Protein AF-A0A0L0FHL1-F1 (afdb_monomer_lite)

pLDDT: mean 70.88, std 12.71, range [28.7, 87.38]

Organism: NCBI:txid667725

Radius of gyration: 12.43 Å; chains: 1; bounding box: 27×31×32 Å

InterPro domains:
  IPR004861 Atypical dual-specificity phosphatase Siw14-like [PF03162] (15-85)
  IPR029021 Protein-tyrosine phosphatase-like [G3DSA:3.90.190.10] (8-77)
  IPR029021 Protein-tyrosine phosphatase-like [SSF52799] (15-74)

Structure (mmCIF, N/CA/C/O backbone):
data_AF-A0A0L0FHL1-F1
#
_entry.id   AF-A0A0L0FHL1-F1
#
loop_
_atom_site.group_PDB
_atom_site.id
_atom_site.type_symbol
_atom_site.label_atom_id
_atom_site.label_alt_id
_atom_site.label_comp_id
_atom_site.label_asym_id
_atom_site.label_entity_id
_atom_site.label_seq_id
_atom_site.pdbx_PDB_ins_code
_atom_site.Cartn_x
_atom_site.Cartn_y
_atom_site.Cartn_z
_atom_site.occupancy
_atom_site.B_iso_or_equiv
_atom_site.auth_seq_id
_atom_site.auth_comp_id
_atom_site.auth_asym_id
_atom_site.auth_atom_id
_atom_site.pdbx_PDB_model_num
ATOM 1 N N . HIS A 1 1 ? 2.158 -21.658 -1.635 1.00 28.70 1 HIS A N 1
ATOM 2 C CA . HIS A 1 1 ? 2.577 -21.082 -0.340 1.00 28.70 1 HIS A CA 1
ATOM 3 C C . HIS A 1 1 ? 3.519 -19.924 -0.658 1.00 28.70 1 HIS A C 1
ATOM 5 O O . HIS A 1 1 ? 4.707 -20.141 -0.835 1.00 28.70 1 HIS A O 1
ATOM 11 N N . CYS A 1 2 ? 2.982 -18.723 -0.892 1.00 30.52 2 CYS A N 1
ATOM 12 C CA . CYS A 1 2 ? 3.796 -17.570 -1.283 1.00 30.52 2 CYS A CA 1
ATOM 13 C C . CYS A 1 2 ? 4.508 -17.034 -0.038 1.00 30.52 2 CYS A C 1
ATOM 15 O O . CYS A 1 2 ? 3.923 -16.292 0.755 1.00 30.52 2 CYS A O 1
ATOM 17 N N . HIS A 1 3 ? 5.749 -17.475 0.158 1.00 35.56 3 HIS A N 1
ATOM 18 C CA . HIS A 1 3 ? 6.728 -16.746 0.951 1.00 35.56 3 HIS A CA 1
ATOM 19 C C . HIS A 1 3 ? 6.949 -15.423 0.212 1.00 35.56 3 HIS A C 1
ATOM 21 O O . HIS A 1 3 ? 7.643 -15.374 -0.798 1.00 35.56 3 HIS A O 1
ATOM 27 N N . ILE A 1 4 ? 6.239 -14.372 0.625 1.00 47.03 4 ILE A N 1
ATOM 28 C CA . ILE A 1 4 ? 6.574 -13.023 0.180 1.00 47.03 4 ILE A CA 1
ATOM 29 C C . ILE A 1 4 ? 7.868 -12.704 0.914 1.00 47.03 4 ILE A C 1
ATOM 31 O O . ILE A 1 4 ? 7.844 -12.436 2.116 1.00 47.03 4 ILE A O 1
ATOM 35 N N . ASP A 1 5 ? 8.990 -12.834 0.213 1.00 43.16 5 ASP A N 1
ATOM 36 C CA . ASP A 1 5 ? 10.252 -12.288 0.679 1.00 43.16 5 ASP A CA 1
ATOM 37 C C . ASP A 1 5 ? 10.035 -10.797 0.921 1.00 43.16 5 ASP A C 1
ATOM 39 O O . ASP A 1 5 ? 9.804 -10.023 -0.007 1.00 43.16 5 ASP A O 1
ATOM 43 N N . TYR A 1 6 ? 10.122 -10.390 2.185 1.00 47.12 6 TYR A N 1
ATOM 44 C CA . TYR A 1 6 ? 10.121 -8.986 2.602 1.00 47.12 6 TYR A CA 1
ATOM 45 C C . TYR A 1 6 ? 11.390 -8.233 2.134 1.00 47.12 6 TYR A C 1
ATOM 47 O O . TYR A 1 6 ? 11.619 -7.098 2.543 1.00 47.12 6 TYR A O 1
ATOM 55 N N . GLY A 1 7 ? 12.230 -8.864 1.304 1.00 50.28 7 GLY A N 1
ATOM 56 C CA . GLY A 1 7 ? 13.434 -8.296 0.705 1.00 50.28 7 GLY A CA 1
ATOM 57 C C . GLY A 1 7 ? 13.203 -7.644 -0.665 1.00 50.28 7 GLY A C 1
ATOM 58 O O . GLY A 1 7 ? 12.072 -7.438 -1.103 1.00 50.28 7 GLY A O 1
ATOM 59 N N . HIS A 1 8 ? 14.317 -7.359 -1.350 1.00 52.97 8 HIS A N 1
ATOM 60 C CA . HIS A 1 8 ? 14.504 -6.597 -2.604 1.00 52.97 8 HIS A CA 1
ATOM 61 C C . HIS A 1 8 ? 13.546 -6.866 -3.796 1.00 52.97 8 HIS A C 1
ATOM 63 O O . HIS A 1 8 ? 13.666 -6.195 -4.817 1.00 52.97 8 HIS A O 1
ATOM 69 N N . ASN A 1 9 ? 12.609 -7.819 -3.716 1.00 55.88 9 ASN A N 1
ATOM 70 C CA . ASN A 1 9 ? 11.802 -8.303 -4.843 1.00 55.88 9 ASN A CA 1
ATOM 71 C C . ASN A 1 9 ? 10.280 -8.249 -4.624 1.00 55.88 9 ASN A C 1
ATOM 73 O O . ASN A 1 9 ? 9.541 -8.872 -5.386 1.00 55.88 9 ASN A O 1
ATOM 77 N N . VAL A 1 10 ? 9.785 -7.494 -3.636 1.00 62.53 10 VAL A N 1
ATOM 78 C CA . VAL A 1 10 ? 8.351 -7.480 -3.278 1.00 62.53 10 VAL A CA 1
ATOM 79 C C . VAL A 1 10 ? 7.410 -7.088 -4.435 1.00 62.53 10 VAL A C 1
ATOM 81 O O . VAL A 1 10 ? 6.244 -7.455 -4.409 1.00 62.53 10 VAL A O 1
ATOM 84 N N . LEU A 1 11 ? 7.897 -6.388 -5.470 1.00 66.81 11 LEU A N 1
ATOM 85 C CA . LEU A 1 11 ? 7.107 -5.938 -6.632 1.00 66.81 11 LEU A CA 1
ATOM 86 C C . LEU A 1 11 ? 7.439 -6.673 -7.943 1.00 66.81 11 LEU A C 1
ATOM 88 O O . LEU A 1 11 ? 6.917 -6.320 -8.999 1.00 66.81 11 LEU A O 1
ATOM 92 N N . SER A 1 12 ? 8.311 -7.686 -7.915 1.00 64.62 12 SER A N 1
ATOM 93 C CA . SER A 1 12 ? 8.821 -8.326 -9.140 1.00 64.62 12 SER A CA 1
ATOM 94 C C . SER A 1 12 ? 7.725 -8.991 -9.987 1.00 64.62 12 SER A C 1
ATOM 96 O O . SER A 1 12 ? 7.850 -9.017 -11.216 1.00 64.62 12 SER A O 1
ATOM 98 N N . ASN A 1 13 ? 6.658 -9.458 -9.326 1.00 59.47 13 ASN A N 1
ATOM 99 C CA . ASN A 1 13 ? 5.513 -10.174 -9.895 1.00 59.47 13 ASN A CA 1
ATOM 100 C C . ASN A 1 13 ? 4.329 -9.267 -10.291 1.00 59.47 13 ASN A C 1
ATOM 102 O O . ASN A 1 13 ? 3.311 -9.778 -10.750 1.00 59.47 13 ASN A O 1
ATOM 106 N N . THR A 1 14 ? 4.437 -7.943 -10.132 1.00 65.19 14 THR A N 1
ATOM 107 C CA . THR A 1 14 ? 3.354 -6.980 -10.438 1.00 65.19 14 THR A CA 1
ATOM 108 C C . THR A 1 14 ? 3.482 -6.365 -11.839 1.00 65.19 14 THR A C 1
ATOM 110 O O . THR A 1 14 ? 3.018 -5.259 -12.111 1.00 65.19 14 THR A O 1
ATOM 113 N N . ASP A 1 15 ? 4.164 -7.074 -12.735 1.00 67.31 15 ASP A N 1
ATOM 114 C CA . ASP A 1 15 ? 4.335 -6.680 -14.128 1.00 67.31 15 ASP A CA 1
ATOM 115 C C . ASP A 1 15 ? 3.018 -6.838 -14.891 1.00 67.31 15 ASP A C 1
ATOM 117 O O . ASP A 1 15 ? 2.377 -7.891 -14.808 1.00 67.31 15 ASP A O 1
ATOM 121 N N . ARG A 1 16 ? 2.644 -5.834 -15.694 1.00 65.75 16 ARG A N 1
ATOM 122 C CA . ARG A 1 16 ? 1.448 -5.914 -16.537 1.00 65.75 16 ARG A CA 1
ATOM 123 C C . ARG A 1 16 ? 1.406 -7.141 -17.444 1.00 65.75 16 ARG A C 1
ATOM 125 O O . ARG A 1 16 ? 0.330 -7.649 -17.745 1.00 65.75 16 ARG A O 1
ATOM 132 N N . ARG A 1 17 ? 2.572 -7.637 -17.856 1.00 69.69 17 ARG A N 1
ATOM 133 C CA . ARG A 1 17 ? 2.715 -8.817 -18.722 1.00 69.69 17 ARG A CA 1
ATOM 134 C C . ARG A 1 17 ? 2.310 -10.124 -18.043 1.00 69.69 17 ARG A C 1
ATOM 136 O O . ARG A 1 17 ? 2.047 -11.099 -18.735 1.00 69.69 17 ARG A O 1
ATOM 143 N N . ASN A 1 18 ? 2.253 -10.142 -16.714 1.00 68.56 18 ASN A N 1
ATOM 144 C CA . ASN A 1 18 ? 1.848 -11.309 -15.939 1.00 68.56 18 ASN A CA 1
ATOM 145 C C . ASN A 1 18 ? 0.336 -11.350 -15.665 1.00 68.56 18 ASN A C 1
ATOM 147 O O . ASN A 1 18 ? -0.125 -12.292 -15.024 1.00 68.56 18 ASN A O 1
ATOM 151 N N . HIS A 1 19 ? -0.445 -10.359 -16.112 1.00 69.19 19 HIS A N 1
ATOM 152 C CA . HIS A 1 19 ? -1.879 -10.329 -15.836 1.00 69.19 19 HIS A CA 1
ATOM 153 C C . HIS A 1 19 ? -2.671 -11.403 -16.597 1.00 69.19 19 HIS A C 1
ATOM 155 O O . HIS A 1 19 ? -2.391 -11.656 -17.769 1.00 69.19 19 HIS A O 1
ATOM 161 N N . PRO A 1 20 ? -3.715 -11.974 -15.960 1.00 68.31 20 PRO A N 1
ATOM 162 C CA . PRO A 1 20 ? -4.216 -11.661 -14.612 1.00 68.31 20 PRO A CA 1
ATOM 163 C C . PRO A 1 20 ? -3.387 -12.311 -13.483 1.00 68.31 20 PRO A C 1
ATOM 165 O O . PRO A 1 20 ? -3.080 -13.497 -13.529 1.00 68.31 20 PRO A O 1
ATOM 168 N N . VAL A 1 21 ? -3.071 -11.541 -12.430 1.00 68.94 21 VAL A N 1
ATOM 169 C CA . VAL A 1 21 ? -2.342 -12.024 -11.237 1.00 68.94 21 VAL A CA 1
ATOM 170 C C . VAL A 1 21 ? -3.252 -11.918 -10.022 1.00 68.94 21 VAL A C 1
ATOM 172 O O . VAL A 1 21 ? -3.775 -10.842 -9.739 1.00 68.94 21 VAL A O 1
ATOM 175 N N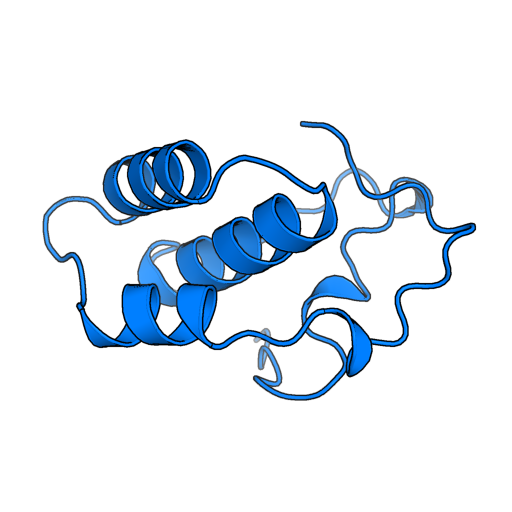 . LEU A 1 22 ? -3.402 -13.012 -9.273 1.00 71.38 22 LEU A N 1
ATOM 176 C CA . LEU A 1 22 ? -4.070 -13.005 -7.973 1.00 71.38 22 LEU A CA 1
ATOM 177 C C . LEU A 1 22 ? -3.027 -12.912 -6.855 1.00 71.38 22 LEU A C 1
ATOM 179 O O . LEU A 1 22 ? -2.301 -13.870 -6.589 1.00 71.38 22 LEU A O 1
ATOM 183 N N . ILE A 1 23 ? -2.980 -11.772 -6.166 1.00 71.94 23 ILE A N 1
ATOM 184 C CA . ILE A 1 23 ? -2.156 -11.599 -4.966 1.00 71.94 23 ILE A CA 1
ATOM 185 C C . ILE A 1 23 ? -3.017 -11.941 -3.752 1.00 71.94 23 ILE A C 1
ATOM 187 O O . ILE A 1 23 ? -4.009 -11.271 -3.472 1.00 71.94 23 ILE A O 1
ATOM 191 N N . HIS A 1 24 ? -2.638 -12.976 -3.004 1.00 69.81 24 HIS A N 1
ATOM 192 C CA . HIS A 1 24 ? -3.336 -13.341 -1.776 1.00 69.81 24 HIS A CA 1
ATOM 193 C C . HIS A 1 24 ? -2.361 -13.730 -0.661 1.00 69.81 24 HIS A C 1
ATOM 195 O O . HIS A 1 24 ? -1.252 -14.212 -0.886 1.00 69.81 24 HIS A O 1
ATOM 201 N N . CYS A 1 25 ? -2.796 -13.538 0.581 1.00 69.81 25 CYS A N 1
ATOM 202 C CA . CYS A 1 25 ? -2.169 -14.142 1.753 1.00 69.81 25 CYS A CA 1
ATOM 203 C C . CYS A 1 25 ? -3.224 -14.930 2.537 1.00 69.81 25 CYS A C 1
ATOM 205 O O . CYS A 1 25 ? -4.397 -14.881 2.178 1.00 69.81 25 CYS A O 1
ATOM 207 N N . ASN A 1 26 ? -2.847 -15.618 3.623 1.00 65.69 26 ASN A N 1
ATOM 208 C CA . ASN A 1 26 ? -3.777 -16.472 4.385 1.00 65.69 26 ASN A CA 1
ATOM 209 C C . ASN A 1 26 ? -5.108 -15.789 4.741 1.00 65.69 26 ASN A C 1
ATOM 211 O O . ASN A 1 26 ? -6.137 -16.448 4.760 1.00 65.69 26 ASN A O 1
ATOM 215 N N . LYS A 1 27 ? -5.095 -14.481 5.028 1.00 62.31 27 LYS A N 1
ATOM 216 C CA . LYS A 1 27 ? -6.318 -13.696 5.276 1.00 62.31 27 LYS A CA 1
ATOM 217 C C . LYS A 1 27 ? -6.494 -12.509 4.328 1.00 62.31 27 LYS A C 1
ATOM 219 O O . LYS A 1 27 ? -7.376 -11.701 4.569 1.00 62.31 27 LYS A O 1
ATOM 224 N N . GLY A 1 28 ? -5.625 -12.350 3.329 1.00 58.62 28 GLY A N 1
ATOM 225 C CA . GLY A 1 28 ? -5.629 -11.216 2.392 1.00 58.62 28 GLY A CA 1
ATOM 226 C C . GLY A 1 28 ? -5.430 -9.813 2.993 1.00 58.62 28 GLY A C 1
ATOM 227 O O . GLY A 1 28 ? -5.515 -8.851 2.252 1.00 58.62 28 GLY A O 1
ATOM 228 N N . LYS A 1 29 ? -5.175 -9.672 4.303 1.00 64.19 29 LYS A N 1
ATOM 229 C CA . LYS A 1 29 ? -5.221 -8.371 5.004 1.00 64.19 29 LYS A CA 1
ATOM 230 C C . LYS A 1 29 ? -3.854 -7.699 5.110 1.00 64.19 29 LYS A C 1
ATOM 232 O O . LYS A 1 29 ? -3.559 -6.761 4.389 1.00 64.19 29 LYS A O 1
ATOM 237 N N . HIS A 1 30 ? -2.979 -8.228 5.963 1.00 69.06 30 HIS A N 1
ATOM 238 C CA . HIS A 1 30 ? -1.730 -7.538 6.320 1.00 69.06 30 HIS A CA 1
ATOM 239 C C . HIS A 1 30 ? -0.672 -7.604 5.215 1.00 69.06 30 HIS A C 1
ATOM 241 O O . HIS A 1 30 ? -0.231 -6.583 4.705 1.00 69.06 30 HIS A O 1
ATOM 247 N N . ARG A 1 31 ? -0.312 -8.817 4.772 1.00 73.25 31 ARG A N 1
ATOM 248 C CA . ARG A 1 31 ? 0.777 -8.999 3.790 1.00 73.25 31 ARG A CA 1
ATOM 249 C C . ARG A 1 31 ? 0.448 -8.444 2.403 1.00 73.25 31 ARG A C 1
ATOM 251 O O . ARG A 1 31 ? 1.323 -7.897 1.747 1.00 73.25 31 ARG A O 1
ATOM 258 N N . VAL A 1 32 ? -0.811 -8.579 1.978 1.00 76.88 32 VAL A N 1
ATOM 259 C CA . VAL A 1 32 ? -1.274 -8.023 0.697 1.00 76.88 32 VAL A CA 1
ATOM 260 C C . VAL A 1 32 ? -1.384 -6.505 0.804 1.00 76.88 32 VAL A C 1
ATOM 262 O O . VAL A 1 32 ? -0.877 -5.811 -0.066 1.00 76.88 32 VAL A O 1
ATOM 265 N N . GLY A 1 33 ? -1.944 -5.987 1.903 1.00 77.50 33 GLY A N 1
ATOM 266 C CA . GLY A 1 33 ? -2.054 -4.551 2.142 1.00 77.50 33 GLY A CA 1
ATOM 267 C C . GLY A 1 33 ? -0.703 -3.826 2.150 1.00 77.50 33 GLY A C 1
ATOM 268 O O . GLY A 1 33 ? -0.566 -2.810 1.476 1.00 77.50 33 GLY A O 1
ATOM 269 N N . CYS A 1 34 ? 0.314 -4.368 2.830 1.00 79.38 34 CYS A N 1
ATOM 270 C CA . CYS A 1 34 ? 1.675 -3.817 2.773 1.00 79.38 34 CYS A CA 1
ATOM 271 C C . CYS A 1 34 ? 2.243 -3.814 1.351 1.00 79.38 34 CYS A C 1
ATOM 273 O O . CYS A 1 34 ? 2.796 -2.811 0.915 1.00 79.38 34 CYS A O 1
ATOM 275 N N . MET A 1 35 ? 2.082 -4.915 0.611 1.00 78.81 35 MET A N 1
ATOM 276 C CA . MET A 1 35 ? 2.584 -5.028 -0.761 1.00 78.81 35 MET A CA 1
ATOM 277 C C . MET A 1 35 ? 1.902 -4.029 -1.711 1.00 78.81 35 MET A C 1
ATOM 279 O O . MET A 1 35 ? 2.584 -3.405 -2.522 1.00 78.81 35 MET A O 1
ATOM 283 N N . ILE A 1 36 ? 0.587 -3.823 -1.576 1.00 81.25 36 ILE A N 1
ATOM 284 C CA . ILE A 1 36 ? -0.159 -2.797 -2.320 1.00 81.25 36 ILE A CA 1
ATOM 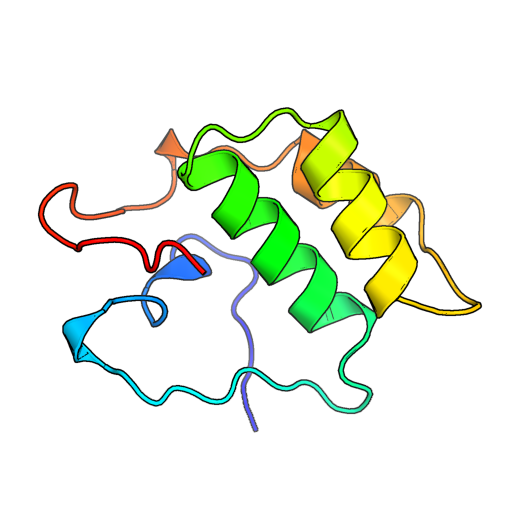285 C C . ILE A 1 36 ? 0.309 -1.391 -1.916 1.00 81.25 36 ILE A C 1
ATOM 287 O O . ILE A 1 36 ? 0.595 -0.578 -2.787 1.00 81.25 36 ILE A O 1
ATOM 291 N N . GLY A 1 37 ? 0.497 -1.113 -0.622 1.00 82.75 37 GLY A N 1
ATOM 292 C CA . GLY A 1 37 ? 1.030 0.173 -0.156 1.00 82.75 37 GLY A CA 1
ATOM 293 C C . GLY A 1 37 ? 2.416 0.492 -0.733 1.00 82.75 37 GLY A C 1
ATOM 294 O O . GLY A 1 37 ? 2.663 1.606 -1.199 1.00 82.75 37 GLY A O 1
ATOM 295 N N . CYS A 1 38 ? 3.304 -0.504 -0.783 1.00 83.00 38 CYS A N 1
ATOM 296 C CA . CYS A 1 38 ? 4.609 -0.421 -1.442 1.00 83.00 38 CYS A CA 1
ATOM 297 C C . CYS A 1 38 ? 4.492 -0.173 -2.956 1.00 83.00 38 CYS A C 1
ATOM 299 O O . CYS A 1 38 ? 5.236 0.641 -3.506 1.00 83.00 38 CYS A O 1
ATOM 301 N N . LEU A 1 39 ? 3.546 -0.839 -3.628 1.00 81.00 39 LEU A N 1
ATOM 302 C CA . LEU A 1 39 ? 3.262 -0.645 -5.051 1.00 81.00 39 LEU A CA 1
ATOM 303 C C . LEU A 1 39 ? 2.772 0.779 -5.337 1.00 81.00 39 LEU A C 1
ATOM 305 O O . LEU A 1 39 ? 3.306 1.429 -6.232 1.00 81.00 39 LEU A O 1
ATOM 309 N N . ARG A 1 40 ? 1.811 1.291 -4.559 1.00 84.06 40 ARG A N 1
ATOM 310 C CA . ARG A 1 40 ? 1.303 2.668 -4.683 1.00 84.06 40 ARG A CA 1
ATOM 311 C C . ARG A 1 40 ? 2.411 3.695 -4.504 1.00 84.06 40 ARG A C 1
ATOM 313 O O . ARG A 1 40 ? 2.505 4.656 -5.266 1.00 84.06 40 ARG A O 1
ATOM 320 N N . LYS A 1 41 ? 3.319 3.456 -3.557 1.00 81.44 41 LYS A N 1
ATOM 321 C CA . LYS A 1 41 ? 4.511 4.291 -3.379 1.00 81.44 41 LYS A CA 1
ATOM 322 C C . LYS A 1 41 ? 5.389 4.292 -4.636 1.00 81.44 41 LYS A C 1
ATOM 324 O O . LYS A 1 41 ? 5.790 5.357 -5.095 1.00 81.44 41 LYS A O 1
ATOM 329 N N . ALA A 1 42 ? 5.631 3.123 -5.236 1.00 7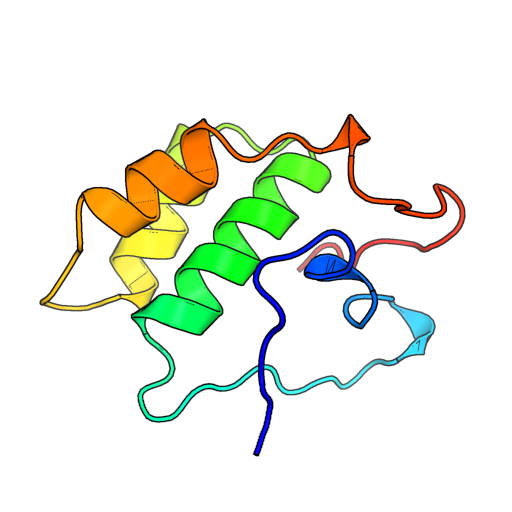9.25 42 ALA A N 1
ATOM 330 C CA . ALA A 1 42 ? 6.380 2.996 -6.490 1.00 79.25 42 ALA A CA 1
ATOM 331 C C . ALA 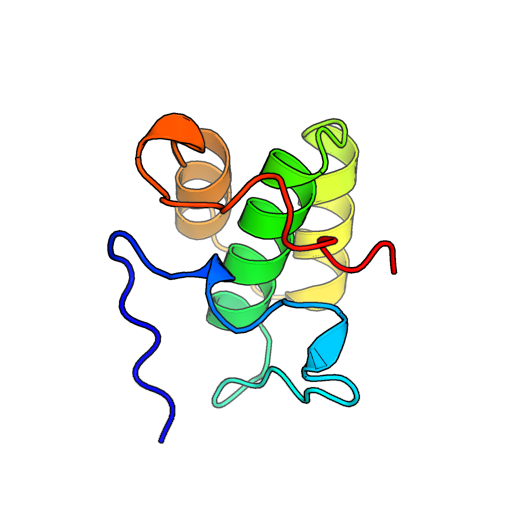A 1 42 ? 5.672 3.655 -7.692 1.00 79.25 42 ALA A C 1
ATOM 333 O O . ALA A 1 42 ? 6.332 4.229 -8.556 1.00 79.25 42 ALA A O 1
ATOM 334 N N . GLN A 1 43 ? 4.336 3.649 -7.713 1.00 80.50 43 GLN A N 1
ATOM 335 C CA . GLN A 1 43 ? 3.508 4.401 -8.667 1.00 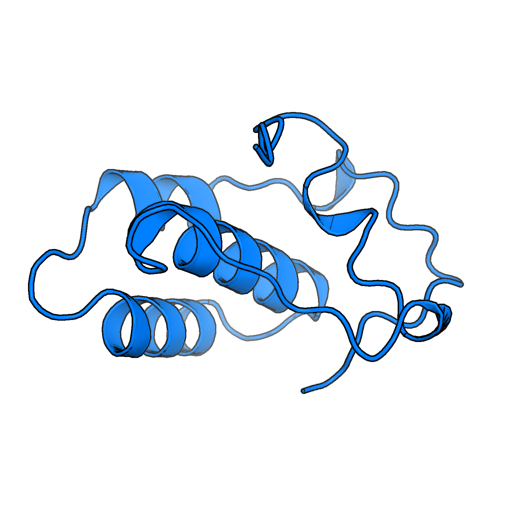80.50 43 GLN A CA 1
ATOM 336 C C . GLN A 1 43 ? 3.485 5.919 -8.392 1.00 80.50 43 GLN A C 1
ATOM 338 O O . GLN A 1 43 ? 2.820 6.654 -9.120 1.00 80.50 43 GLN A O 1
ATOM 343 N N . LYS A 1 44 ? 4.197 6.408 -7.364 1.00 80.62 44 LYS A N 1
ATOM 344 C CA . LYS A 1 44 ? 4.207 7.813 -6.917 1.00 80.62 44 LYS A CA 1
ATOM 345 C C . LYS A 1 44 ? 2.838 8.340 -6.471 1.00 80.62 44 LYS A C 1
ATOM 347 O O . LYS A 1 44 ? 2.558 9.530 -6.602 1.00 80.62 44 LYS A O 1
ATOM 352 N N . TRP A 1 45 ? 1.988 7.475 -5.925 1.00 84.12 45 TRP A N 1
ATOM 353 C CA . TRP A 1 45 ? 0.763 7.918 -5.263 1.00 84.12 45 TRP A CA 1
ATOM 354 C C . TRP A 1 45 ? 1.082 8.662 -3.966 1.00 84.12 45 TRP A C 1
ATOM 356 O O . TRP A 1 45 ? 2.100 8.414 -3.315 1.00 84.12 45 TRP A O 1
ATOM 366 N N . SER A 1 46 ? 0.186 9.569 -3.571 1.00 87.38 46 SER A N 1
ATOM 367 C CA . SER A 1 46 ? 0.293 10.230 -2.271 1.00 87.38 46 SER A CA 1
ATOM 368 C C . SER A 1 46 ? 0.129 9.209 -1.145 1.00 87.38 46 SER A C 1
ATOM 370 O O . SER A 1 46 ? -0.769 8.367 -1.161 1.00 87.38 46 SER A O 1
ATOM 372 N N . MET A 1 47 ? 1.000 9.322 -0.142 1.00 82.56 47 MET A N 1
ATOM 373 C CA . MET A 1 47 ? 1.063 8.423 1.010 1.00 82.56 47 MET A CA 1
ATOM 374 C C . MET A 1 47 ? -0.267 8.345 1.773 1.00 82.56 47 MET A C 1
ATOM 376 O O . MET A 1 47 ? -0.616 7.287 2.288 1.00 82.56 47 MET A O 1
ATOM 380 N N . ILE A 1 48 ? -1.049 9.430 1.769 1.00 86.56 48 ILE A N 1
ATOM 381 C CA . ILE A 1 48 ? -2.385 9.465 2.375 1.00 86.56 48 ILE A CA 1
ATOM 382 C C . ILE A 1 48 ? -3.337 8.497 1.661 1.00 86.56 48 ILE A C 1
ATOM 384 O O . ILE A 1 48 ? -4.004 7.707 2.325 1.00 86.56 48 ILE A O 1
ATOM 388 N N . PHE A 1 49 ? -3.361 8.500 0.324 1.00 85.62 49 PHE A N 1
ATOM 389 C CA . PHE A 1 49 ? -4.209 7.583 -0.445 1.00 85.62 49 PHE A CA 1
ATOM 390 C C . PHE A 1 49 ? -3.750 6.128 -0.305 1.00 85.62 49 PHE A C 1
ATOM 392 O O . PHE A 1 49 ? -4.585 5.237 -0.175 1.00 85.62 49 PHE A O 1
ATOM 399 N N . SER A 1 50 ? -2.438 5.882 -0.246 1.00 84.00 50 SER A N 1
ATOM 400 C CA . SER A 1 50 ? -1.895 4.539 0.000 1.00 84.00 50 SER A CA 1
ATOM 401 C C . SER A 1 50 ? -2.324 3.981 1.363 1.00 84.00 50 SER A C 1
ATOM 403 O O . SER A 1 50 ? -2.631 2.795 1.486 1.00 84.00 50 SER A O 1
ATOM 405 N N . PHE A 1 51 ? -2.358 4.823 2.402 1.00 84.12 51 PHE A N 1
ATOM 406 C CA . PHE A 1 51 ? -2.813 4.408 3.729 1.00 84.12 51 PHE A CA 1
ATOM 407 C C . PHE A 1 51 ? -4.324 4.227 3.816 1.00 84.12 51 PHE A C 1
ATOM 409 O O . PHE A 1 51 ? -4.761 3.287 4.480 1.00 84.12 51 PHE A O 1
ATOM 416 N N . ASP A 1 52 ? -5.109 5.076 3.154 1.00 85.62 52 ASP A N 1
ATOM 417 C CA . ASP A 1 52 ? -6.564 4.914 3.070 1.00 85.62 52 ASP A CA 1
ATOM 418 C C . ASP A 1 52 ? -6.926 3.564 2.432 1.00 85.62 52 ASP A C 1
ATOM 420 O O . ASP A 1 52 ? -7.674 2.768 3.008 1.00 85.62 52 ASP A O 1
ATOM 424 N N . GLU A 1 53 ? -6.283 3.241 1.308 1.00 84.00 53 GLU A N 1
ATOM 425 C CA . GLU A 1 53 ? -6.439 1.962 0.619 1.00 84.00 53 GLU A CA 1
ATOM 426 C C . GLU A 1 53 ? -6.047 0.786 1.530 1.00 84.00 53 GLU A C 1
ATOM 428 O O . GLU A 1 53 ? -6.820 -0.159 1.720 1.00 84.00 53 GLU A O 1
ATOM 433 N N . TYR A 1 54 ? -4.879 0.871 2.176 1.00 84.44 54 TYR A N 1
ATOM 434 C CA . TYR A 1 54 ? -4.422 -0.135 3.131 1.00 84.44 54 TYR A CA 1
ATOM 435 C C . TYR A 1 54 ? -5.431 -0.363 4.264 1.00 84.44 54 TYR A C 1
ATOM 437 O O . TYR A 1 54 ? -5.755 -1.513 4.575 1.00 84.44 54 TYR A O 1
ATOM 445 N N . GLN A 1 55 ? -5.947 0.698 4.888 1.00 83.75 55 GLN A N 1
ATOM 446 C CA . GLN A 1 55 ? -6.919 0.585 5.978 1.00 83.75 55 GLN A CA 1
ATOM 447 C C . GLN A 1 55 ? -8.220 -0.063 5.504 1.00 83.75 55 GLN A C 1
ATOM 449 O O . GLN A 1 55 ? -8.734 -0.971 6.167 1.00 83.75 55 GLN A O 1
ATOM 454 N N . ARG A 1 56 ? -8.702 0.330 4.323 1.00 83.31 56 ARG A N 1
ATOM 455 C CA . ARG A 1 56 ? -9.921 -0.207 3.717 1.00 83.31 56 ARG A CA 1
ATOM 456 C C . ARG A 1 56 ? -9.831 -1.714 3.471 1.00 83.31 56 ARG A C 1
ATOM 458 O O . ARG A 1 56 ? -10.797 -2.429 3.737 1.00 83.31 56 ARG A O 1
ATOM 465 N N . PHE A 1 57 ? -8.668 -2.218 3.055 1.00 75.88 57 PHE A N 1
ATOM 466 C CA . PHE A 1 57 ? -8.447 -3.653 2.822 1.00 75.88 57 PHE A CA 1
ATOM 467 C C . PHE A 1 57 ? -8.008 -4.443 4.067 1.00 75.88 57 PHE A C 1
ATOM 469 O O . PHE A 1 57 ? -8.233 -5.653 4.153 1.00 75.88 57 PHE A O 1
ATOM 476 N N . SER A 1 58 ? -7.434 -3.784 5.074 1.00 72.94 58 SER A N 1
ATOM 477 C CA . SER A 1 58 ? -6.997 -4.423 6.327 1.00 72.94 58 SER A CA 1
ATOM 478 C C . SER A 1 58 ? -8.155 -4.789 7.258 1.00 72.94 58 SER A C 1
ATOM 480 O O . SER A 1 58 ? -8.021 -5.671 8.119 1.00 72.94 58 SER A O 1
ATOM 482 N N . GLY A 1 59 ? -9.313 -4.153 7.075 1.00 70.56 59 GLY A N 1
ATOM 483 C CA . GLY A 1 59 ? -10.489 -4.333 7.919 1.00 70.56 59 GLY A CA 1
ATOM 484 C C . GLY A 1 59 ? -10.221 -3.918 9.369 1.00 70.56 59 GLY A C 1
ATOM 485 O O . GLY A 1 59 ? -9.456 -3.005 9.647 1.00 70.56 59 GLY A O 1
ATOM 486 N N . THR A 1 60 ? -10.822 -4.620 10.330 1.00 66.44 60 THR A N 1
ATOM 487 C CA . THR A 1 60 ? -10.861 -4.201 11.747 1.00 66.44 60 THR A CA 1
ATOM 488 C C . THR A 1 60 ? -9.539 -4.286 12.523 1.00 66.44 60 THR A C 1
ATOM 490 O O . THR A 1 60 ? -9.500 -3.891 13.684 1.00 66.44 60 THR A O 1
ATOM 493 N N . LYS A 1 61 ? -8.452 -4.810 11.938 1.00 70.06 61 LYS A N 1
ATOM 494 C CA . LYS A 1 61 ? -7.145 -4.939 12.614 1.00 70.06 61 LYS A CA 1
ATOM 495 C C . LYS A 1 61 ? -6.034 -4.295 11.796 1.00 70.06 61 LYS A C 1
ATOM 497 O O . LYS A 1 61 ? -5.206 -5.000 11.218 1.00 70.06 61 LYS A O 1
ATOM 502 N N . VAL A 1 62 ? -6.020 -2.968 11.782 1.00 76.38 62 VAL A N 1
ATOM 503 C CA . VAL A 1 62 ? -4.910 -2.167 11.258 1.00 76.38 62 VAL A CA 1
ATOM 504 C C . VAL A 1 62 ? -3.707 -2.322 12.191 1.00 76.38 62 VAL A C 1
ATOM 506 O O . VAL A 1 62 ? -3.842 -2.228 13.411 1.00 76.38 62 VAL A O 1
ATOM 509 N N . ARG A 1 63 ? -2.526 -2.593 11.632 1.00 78.88 63 ARG A N 1
ATOM 510 C CA . ARG A 1 63 ? -1.268 -2.646 12.388 1.00 78.88 63 ARG A CA 1
ATOM 511 C C . ARG A 1 63 ? -0.422 -1.427 12.055 1.00 78.88 63 ARG A C 1
ATOM 513 O O . ARG A 1 63 ? -0.149 -1.174 10.887 1.00 78.88 63 ARG A O 1
ATOM 520 N N . ILE A 1 64 ? 0.034 -0.726 13.088 1.00 81.56 64 ILE A N 1
ATOM 521 C CA . ILE A 1 64 ? 0.924 0.439 12.952 1.00 81.56 64 ILE A CA 1
ATOM 522 C C . ILE A 1 64 ? 2.253 0.034 12.298 1.00 81.56 64 ILE A C 1
ATOM 524 O O . ILE A 1 64 ? 2.759 0.752 11.445 1.00 81.56 64 ILE A O 1
ATOM 528 N N . LEU A 1 65 ? 2.766 -1.159 12.620 1.00 80.62 65 LEU A N 1
ATOM 529 C CA . LEU A 1 65 ? 3.994 -1.698 12.022 1.00 80.62 65 LEU A CA 1
ATOM 530 C C . LEU A 1 65 ? 3.907 -1.833 10.494 1.00 80.62 65 LEU A C 1
ATOM 532 O O . LEU A 1 65 ? 4.895 -1.619 9.803 1.00 80.62 65 LEU A O 1
ATOM 536 N N . ASP A 1 66 ? 2.724 -2.149 9.966 1.00 80.69 66 ASP A N 1
ATOM 537 C CA . ASP A 1 66 ? 2.509 -2.272 8.523 1.00 80.69 66 ASP A CA 1
ATOM 538 C C . ASP A 1 66 ? 2.508 -0.883 7.850 1.00 80.69 66 ASP A C 1
ATOM 540 O O . ASP A 1 66 ? 3.078 -0.706 6.777 1.00 80.69 66 ASP A O 1
ATOM 544 N N . GLN A 1 67 ? 1.953 0.139 8.514 1.00 82.00 67 GLN A N 1
ATOM 545 C CA . GLN A 1 67 ? 2.020 1.525 8.031 1.00 82.00 67 GLN A CA 1
ATOM 546 C C . GLN A 1 67 ? 3.453 2.067 8.061 1.00 82.00 67 GLN A C 1
ATOM 548 O O . GLN A 1 67 ? 3.910 2.627 7.067 1.00 82.00 67 GLN A O 1
ATOM 553 N N . GLN A 1 68 ? 4.186 1.823 9.152 1.00 85.25 68 GLN A N 1
ATOM 554 C CA . GLN A 1 68 ? 5.603 2.177 9.267 1.00 85.25 68 GLN A CA 1
ATOM 555 C C . GLN A 1 68 ? 6.454 1.472 8.210 1.00 85.25 68 GLN A C 1
ATOM 557 O O . GLN A 1 68 ? 7.367 2.072 7.651 1.00 85.25 68 GLN A O 1
ATOM 562 N N . PHE A 1 69 ? 6.145 0.214 7.888 1.00 83.44 69 PHE A N 1
ATOM 563 C CA . PHE A 1 69 ? 6.831 -0.499 6.817 1.00 83.44 69 PHE A CA 1
ATOM 564 C C . PHE A 1 69 ? 6.626 0.189 5.462 1.00 83.44 69 PHE A C 1
ATOM 566 O O . PHE A 1 69 ? 7.603 0.451 4.767 1.00 83.44 69 PHE A O 1
ATOM 573 N N . ILE A 1 70 ? 5.386 0.538 5.101 1.00 82.94 70 ILE A N 1
ATOM 574 C CA . ILE A 1 70 ? 5.076 1.259 3.852 1.00 82.94 70 ILE A CA 1
ATOM 575 C C . ILE A 1 70 ? 5.776 2.636 3.826 1.00 82.94 70 ILE A C 1
ATOM 577 O O . ILE A 1 70 ? 6.324 3.054 2.798 1.00 82.94 70 ILE A O 1
ATOM 581 N N . GLU A 1 71 ? 5.806 3.340 4.958 1.00 84.81 71 GLU A N 1
ATOM 582 C CA . GLU A 1 71 ? 6.473 4.639 5.104 1.00 84.81 71 GLU A CA 1
ATOM 583 C C . GLU A 1 71 ? 7.989 4.550 4.902 1.00 84.81 71 GLU A C 1
ATOM 585 O O . GLU A 1 71 ? 8.557 5.322 4.129 1.00 84.81 71 GLU A O 1
ATOM 590 N N . LEU A 1 72 ? 8.638 3.564 5.518 1.00 84.69 72 LEU A N 1
ATOM 591 C CA . LEU A 1 72 ? 10.087 3.366 5.451 1.00 84.69 72 LEU A CA 1
ATOM 592 C C . LEU A 1 72 ? 10.541 2.614 4.196 1.00 84.69 72 LEU A C 1
ATOM 594 O O . LEU A 1 72 ? 11.737 2.527 3.923 1.00 84.69 72 LEU A O 1
ATOM 598 N N . PHE A 1 73 ? 9.605 2.077 3.414 1.00 82.31 73 PHE A N 1
ATOM 599 C CA . PHE A 1 73 ? 9.913 1.306 2.220 1.00 82.31 73 PHE A CA 1
ATOM 600 C C . PHE A 1 73 ? 10.671 2.147 1.186 1.00 82.31 73 PHE A C 1
ATOM 602 O O . PHE A 1 73 ? 10.107 3.068 0.587 1.00 82.31 73 PHE A O 1
ATOM 609 N N . ASN A 1 74 ? 11.949 1.844 0.972 1.00 78.88 74 ASN A N 1
ATOM 610 C CA . ASN A 1 74 ? 12.752 2.511 -0.043 1.00 78.88 74 ASN A CA 1
ATOM 611 C C . ASN A 1 74 ? 12.450 1.893 -1.416 1.00 78.88 74 ASN A C 1
ATOM 613 O O . ASN A 1 74 ? 12.577 0.687 -1.593 1.00 78.88 74 ASN A O 1
ATOM 617 N N . ILE A 1 75 ? 12.030 2.712 -2.382 1.00 74.12 75 ILE A N 1
ATOM 618 C CA . ILE A 1 75 ? 11.728 2.238 -3.741 1.00 74.12 75 ILE A CA 1
ATOM 619 C C . ILE A 1 75 ? 13.021 1.973 -4.518 1.00 74.12 75 ILE A C 1
ATOM 621 O O . ILE A 1 75 ? 13.065 1.061 -5.340 1.00 74.12 75 ILE A O 1
ATOM 625 N N . ASP A 1 76 ? 14.081 2.729 -4.227 1.00 72.00 76 ASP A N 1
ATOM 626 C CA . ASP A 1 76 ? 15.346 2.681 -4.961 1.00 72.00 76 ASP A CA 1
ATOM 627 C C . ASP A 1 76 ? 16.139 1.396 -4.695 1.00 72.00 76 ASP A C 1
ATOM 629 O O . ASP A 1 76 ? 17.005 1.023 -5.483 1.00 72.00 76 ASP A O 1
ATOM 633 N N . THR A 1 77 ? 15.838 0.690 -3.601 1.00 67.19 77 THR A N 1
ATOM 634 C CA . THR A 1 77 ? 16.436 -0.621 -3.313 1.00 67.19 77 THR A CA 1
ATOM 635 C C . THR A 1 77 ? 15.833 -1.725 -4.173 1.00 67.19 77 THR A C 1
ATOM 637 O O . THR A 1 77 ? 16.432 -2.780 -4.351 1.00 67.19 77 THR A O 1
ATOM 640 N N . ILE A 1 78 ? 14.660 -1.508 -4.755 1.00 67.50 78 ILE A N 1
ATOM 641 C CA . ILE A 1 78 ? 13.983 -2.508 -5.565 1.00 67.50 78 ILE A CA 1
ATOM 642 C C . ILE A 1 78 ? 14.463 -2.320 -7.001 1.00 67.50 78 ILE A C 1
ATOM 644 O O . ILE A 1 78 ? 14.371 -1.230 -7.566 1.00 67.50 78 ILE A O 1
ATOM 648 N N . ALA A 1 79 ? 14.909 -3.400 -7.640 1.00 60.66 79 ALA A N 1
ATOM 649 C CA . ALA A 1 79 ? 15.145 -3.405 -9.078 1.00 60.66 79 ALA A CA 1
ATOM 650 C C . ALA A 1 79 ? 13.796 -3.411 -9.823 1.00 60.66 79 ALA A C 1
ATOM 652 O O . ALA A 1 79 ? 13.406 -4.400 -10.448 1.00 60.66 79 ALA A O 1
ATOM 653 N N . ILE A 1 80 ? 13.042 -2.312 -9.729 1.00 61.66 80 ILE A N 1
ATOM 654 C CA . ILE A 1 80 ? 11.917 -2.071 -10.624 1.00 61.66 80 ILE A CA 1
ATOM 655 C C . ILE A 1 80 ? 12.538 -1.681 -11.954 1.00 61.66 80 ILE A C 1
ATOM 657 O O . ILE A 1 80 ? 12.996 -0.555 -12.149 1.00 61.66 80 ILE A O 1
ATOM 661 N N . ASP A 1 81 ? 12.595 -2.640 -12.870 1.00 61.50 81 ASP A N 1
ATOM 662 C CA . ASP A 1 81 ? 12.879 -2.327 -14.260 1.00 61.50 81 ASP A CA 1
ATOM 663 C C . ASP A 1 81 ? 11.849 -1.279 -14.704 1.00 61.50 81 ASP A C 1
ATOM 665 O O . ASP A 1 81 ? 10.658 -1.561 -14.768 1.00 61.50 81 ASP A O 1
ATOM 669 N N . LYS A 1 82 ? 12.302 -0.046 -14.965 1.00 57.19 82 LYS A N 1
ATOM 670 C CA . LYS A 1 82 ? 11.446 1.080 -15.377 1.00 57.19 82 LYS A CA 1
ATOM 671 C C . LYS A 1 82 ? 10.679 0.786 -16.674 1.00 57.19 82 LYS A C 1
ATOM 673 O O . LYS A 1 82 ? 9.746 1.512 -17.002 1.00 57.19 82 LYS A O 1
ATOM 678 N N . ARG A 1 83 ? 11.076 -0.256 -17.418 1.00 56.34 83 ARG A N 1
ATOM 679 C CA . ARG A 1 83 ? 10.361 -0.772 -18.593 1.00 56.34 83 ARG A CA 1
ATOM 680 C C . ARG A 1 83 ? 9.219 -1.717 -18.225 1.00 56.34 83 ARG A C 1
ATOM 682 O O . ARG A 1 83 ? 8.329 -1.917 -19.051 1.00 56.34 83 ARG A O 1
ATOM 689 N N . LYS A 1 84 ? 9.214 -2.297 -17.018 1.00 60.66 84 LYS A N 1
ATOM 690 C CA . LYS A 1 84 ? 8.036 -2.978 -16.479 1.00 60.66 84 LYS A CA 1
ATOM 691 C C . LYS A 1 84 ? 6.978 -1.918 -16.259 1.00 60.66 84 LYS A C 1
ATOM 693 O O . LYS A 1 84 ? 7.109 -1.054 -15.395 1.00 60.66 84 LYS A O 1
ATOM 698 N N . GLN A 1 85 ? 5.926 -1.989 -17.062 1.00 63.41 85 GLN A N 1
ATOM 699 C CA . GLN A 1 85 ? 4.731 -1.222 -16.784 1.00 63.41 85 GLN A CA 1
ATOM 700 C C . GLN A 1 85 ? 4.153 -1.791 -15.491 1.00 63.41 85 GLN A C 1
ATOM 702 O O . GLN A 1 85 ? 3.559 -2.873 -15.494 1.00 63.41 85 GLN A O 1
ATOM 707 N N . LEU A 1 86 ? 4.400 -1.094 -14.381 1.00 66.62 86 LEU A N 1
ATOM 708 C CA . LEU A 1 86 ? 3.652 -1.326 -13.159 1.00 66.62 86 LEU A CA 1
ATOM 709 C C . LEU A 1 86 ? 2.179 -1.236 -13.534 1.00 66.62 86 LEU A C 1
ATOM 711 O O . LEU A 1 86 ? 1.771 -0.360 -14.303 1.00 66.62 86 LEU A O 1
ATOM 715 N N . ALA A 1 87 ? 1.403 -2.186 -13.039 1.00 65.38 87 ALA A N 1
ATOM 716 C CA . ALA A 1 87 ? -0.029 -2.122 -13.218 1.00 65.38 87 ALA A CA 1
ATOM 717 C C . ALA A 1 87 ? -0.562 -0.806 -12.638 1.00 65.38 87 ALA A C 1
ATOM 719 O O . ALA A 1 87 ? 0.013 -0.306 -11.681 1.00 65.38 87 ALA A O 1
ATOM 720 N N . ASP A 1 88 ? -1.583 -0.217 -13.247 1.00 66.38 88 ASP A N 1
ATOM 721 C CA . ASP A 1 88 ? -2.136 1.105 -12.910 1.00 66.38 88 ASP A CA 1
ATOM 722 C C . ASP A 1 88 ?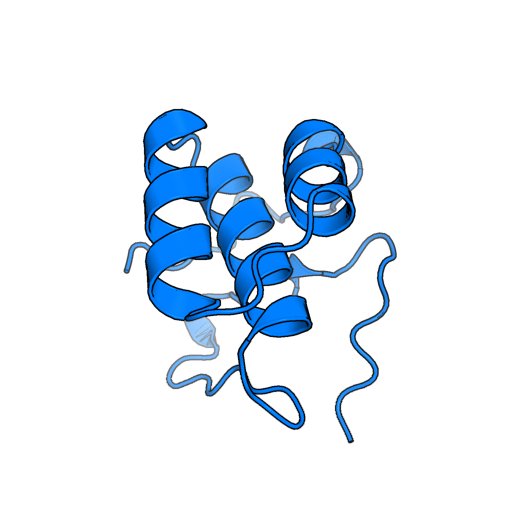 -3.459 1.042 -12.137 1.00 66.38 88 ASP A C 1
ATOM 724 O O . ASP A 1 88 ? -3.959 2.083 -11.715 1.00 66.38 88 ASP A O 1
ATOM 728 N N . TRP A 1 89 ? -4.011 -0.162 -11.970 1.00 64.06 89 TRP A N 1
ATOM 729 C CA . TRP A 1 89 ? -5.213 -0.419 -11.179 1.00 64.06 89 TRP A CA 1
ATOM 730 C C . TRP A 1 89 ? -4.981 -0.160 -9.695 1.00 64.06 89 TRP A C 1
ATOM 732 O O . TRP A 1 89 ? -3.822 -0.259 -9.233 1.00 64.06 89 TRP A O 1
#

Foldseek 3Di:
DDPQPPDQCLCVCQFPVNPPDDDADPQRAQSVLLSQLLLCVLVVHDNVVSVVSNDVRNPPDDDPVSSVSSVPDDPVSHPPPPPRPRDPD

Secondary structure (DSSP, 8-state):
-----SSTTTTTT-BGGG-S-----TTSSHHHHHHHHHHHHHTT--HHHHHHHHHHHHTT---HHHHHHHHH--STTS---TTS-B---

Sequence (89 aa):
HCHIDYGHNVLSNTDRRNHPVLIHCNKGKHRVGCMIGCLRKAQKWSMIFSFDEYQRFSGTKVRILDQQFIELFNIDTIAIDKRKQLADW